Protein AF-A0A3S0EEJ9-F1 (afdb_monomer_lite)

pLDDT: mean 96.56, std 3.71, range [78.12, 98.31]

Radius of gyration: 13.32 Å; chains: 1; bounding box: 15×26×35 Å

Sequence (42 aa):
IYRTRDQARADVFDYIERFYNPRRRHSTIGYLSPMEFEARAG

Structure (mmCIF, N/CA/C/O backbone):
data_AF-A0A3S0EEJ9-F1
#
_entry.id   AF-A0A3S0EEJ9-F1
#
loop_
_atom_site.group_PDB
_atom_site.id
_atom_site.type_symbol
_atom_site.label_atom_id
_atom_site.label_alt_id
_atom_site.label_comp_id
_atom_site.label_asym_id
_atom_site.label_entity_id
_atom_site.label_seq_id
_atom_site.pdbx_PDB_ins_code
_atom_site.Cartn_x
_atom_site.Cartn_y
_atom_site.Cartn_z
_atom_site.occupancy
_atom_site.B_iso_or_equiv
_atom_site.auth_seq_id
_atom_site.auth_comp_id
_atom_site.auth_asym_id
_atom_site.auth_atom_id
_atom_site.pdbx_PDB_model_num
ATOM 1 N N . ILE A 1 1 ? -4.109 -11.988 -15.884 1.00 84.00 1 ILE A N 1
ATOM 2 C CA . ILE A 1 1 ? -2.760 -12.604 -15.805 1.00 84.00 1 ILE A CA 1
ATOM 3 C C . ILE A 1 1 ? -1.770 -11.605 -16.391 1.00 84.00 1 ILE A C 1
ATOM 5 O O . ILE A 1 1 ? -2.030 -11.114 -17.486 1.00 84.00 1 ILE A O 1
ATOM 9 N N . TYR A 1 2 ? -0.704 -11.259 -15.664 1.00 94.75 2 TYR A N 1
ATOM 10 C CA . TYR A 1 2 ? 0.335 -10.342 -16.151 1.00 94.75 2 TYR A CA 1
ATOM 11 C C . TYR A 1 2 ? 1.187 -11.002 -17.233 1.00 94.75 2 TYR A C 1
ATOM 13 O O . TYR A 1 2 ? 1.526 -12.178 -17.111 1.00 94.75 2 TYR A O 1
ATOM 21 N N . ARG A 1 3 ? 1.539 -10.250 -18.283 1.00 94.94 3 ARG A N 1
ATOM 22 C CA . ARG A 1 3 ? 2.369 -10.770 -19.386 1.00 94.94 3 ARG A CA 1
ATOM 23 C C . ARG A 1 3 ? 3.856 -10.667 -19.077 1.00 94.94 3 ARG A C 1
ATOM 25 O O . ARG A 1 3 ? 4.640 -11.469 -19.568 1.00 94.94 3 ARG A O 1
ATOM 32 N N . THR A 1 4 ? 4.240 -9.691 -18.258 1.00 98.06 4 THR A N 1
ATOM 33 C CA . THR A 1 4 ? 5.621 -9.485 -17.822 1.00 98.06 4 THR A CA 1
ATOM 34 C C . THR A 1 4 ? 5.672 -9.154 -16.336 1.00 98.06 4 THR A C 1
ATOM 36 O O . THR A 1 4 ? 4.707 -8.669 -15.739 1.00 98.06 4 THR A O 1
ATOM 39 N N . ARG A 1 5 ? 6.836 -9.394 -15.730 1.00 97.62 5 ARG A N 1
ATOM 40 C CA . ARG A 1 5 ? 7.105 -9.025 -14.337 1.00 97.62 5 ARG A CA 1
ATOM 41 C C . ARG A 1 5 ? 7.033 -7.513 -14.115 1.00 97.62 5 ARG A C 1
ATOM 43 O O . ARG A 1 5 ? 6.645 -7.087 -13.033 1.00 97.62 5 ARG A O 1
ATOM 50 N N . ASP A 1 6 ? 7.368 -6.715 -15.123 1.00 98.25 6 ASP A N 1
ATOM 51 C CA . ASP A 1 6 ? 7.327 -5.257 -15.009 1.00 98.25 6 ASP A CA 1
ATOM 52 C C . ASP A 1 6 ? 5.897 -4.716 -14.997 1.00 98.25 6 ASP A C 1
ATOM 54 O O . ASP A 1 6 ? 5.619 -3.801 -14.231 1.00 98.25 6 ASP A O 1
ATOM 58 N N . GLN A 1 7 ? 4.962 -5.340 -15.727 1.00 98.00 7 GLN A N 1
ATOM 59 C CA . GLN A 1 7 ? 3.536 -5.017 -15.590 1.00 98.00 7 GLN A CA 1
ATOM 60 C C . GLN A 1 7 ? 3.032 -5.287 -14.170 1.00 98.00 7 GLN A C 1
ATOM 62 O O . GLN A 1 7 ? 2.405 -4.429 -13.565 1.00 98.00 7 GLN A O 1
ATOM 67 N N . ALA A 1 8 ? 3.363 -6.452 -13.605 1.00 97.88 8 ALA A N 1
ATOM 68 C CA . ALA A 1 8 ? 2.966 -6.778 -12.236 1.00 97.88 8 ALA A CA 1
ATOM 69 C C . ALA A 1 8 ? 3.551 -5.788 -11.213 1.00 97.88 8 ALA A C 1
ATOM 71 O O . ALA A 1 8 ? 2.881 -5.402 -10.260 1.00 97.88 8 ALA A O 1
ATOM 72 N N . ARG A 1 9 ? 4.807 -5.367 -11.409 1.00 98.12 9 ARG A N 1
ATOM 73 C CA . ARG A 1 9 ? 5.467 -4.373 -10.552 1.00 98.12 9 ARG A CA 1
ATOM 74 C C . ARG A 1 9 ? 4.822 -3.000 -10.650 1.00 98.12 9 ARG A C 1
ATOM 76 O O . ARG A 1 9 ? 4.651 -2.372 -9.613 1.00 98.12 9 ARG A O 1
ATOM 83 N N . ALA A 1 10 ? 4.488 -2.553 -11.859 1.00 97.88 10 ALA A N 1
ATOM 84 C CA . ALA A 1 10 ? 3.836 -1.268 -12.074 1.00 97.88 10 ALA A CA 1
ATOM 85 C C . ALA A 1 10 ? 2.493 -1.212 -11.336 1.00 97.88 10 ALA A C 1
ATOM 87 O O . ALA A 1 10 ? 2.262 -0.277 -10.580 1.00 97.88 10 ALA A O 1
ATOM 88 N N . ASP A 1 11 ? 1.672 -2.257 -11.456 1.00 97.88 11 ASP A N 1
ATOM 89 C CA . ASP A 1 11 ? 0.367 -2.310 -10.790 1.00 97.88 11 ASP A CA 1
ATOM 90 C C . ASP A 1 11 ? 0.496 -2.361 -9.257 1.00 97.88 11 ASP A C 1
ATOM 92 O O . ASP A 1 11 ? -0.261 -1.700 -8.544 1.00 97.88 11 ASP A O 1
ATOM 96 N N . VAL A 1 12 ? 1.478 -3.102 -8.726 1.00 97.81 12 VAL A N 1
ATOM 97 C CA . VAL A 1 12 ? 1.760 -3.123 -7.278 1.00 97.81 12 VAL A CA 1
ATOM 98 C C . VAL A 1 12 ? 2.250 -1.761 -6.789 1.00 97.81 12 VAL A C 1
ATOM 100 O O . VAL A 1 12 ? 1.808 -1.301 -5.739 1.00 97.81 12 VAL A O 1
ATOM 103 N N . PHE A 1 13 ? 3.136 -1.107 -7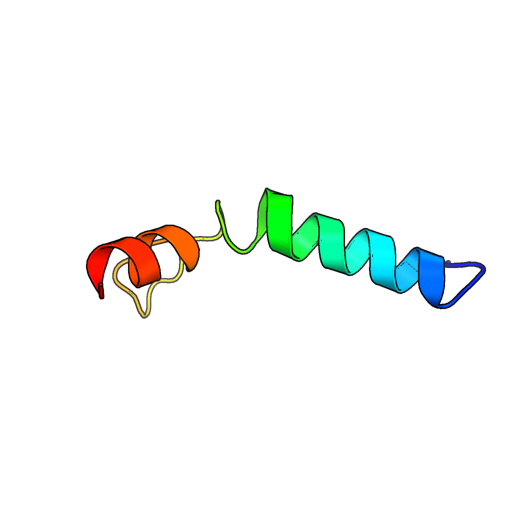.541 1.00 98.12 13 PHE A N 1
ATOM 104 C CA . PHE A 1 13 ? 3.619 0.230 -7.211 1.00 98.12 13 PHE A CA 1
ATOM 105 C C . PHE A 1 13 ? 2.472 1.245 -7.200 1.00 98.12 13 PHE A C 1
ATOM 107 O O . PHE A 1 13 ? 2.296 1.958 -6.215 1.00 98.12 13 PHE A O 1
ATOM 114 N N . ASP A 1 14 ? 1.636 1.249 -8.240 1.00 98.19 14 ASP A N 1
ATOM 115 C CA . ASP A 1 14 ? 0.466 2.125 -8.325 1.00 98.19 14 ASP A CA 1
ATOM 116 C C . ASP A 1 14 ? -0.501 1.882 -7.160 1.00 98.19 14 ASP A C 1
ATOM 118 O O . ASP A 1 14 ? -1.015 2.836 -6.573 1.00 98.19 14 ASP A O 1
ATOM 122 N N . TYR A 1 15 ? -0.717 0.623 -6.772 1.00 98.12 15 TYR A N 1
ATOM 123 C CA . TYR A 1 15 ? -1.515 0.297 -5.592 1.00 98.12 15 TYR A CA 1
ATOM 124 C C . TYR A 1 15 ? -0.903 0.862 -4.303 1.00 98.12 15 TYR A C 1
ATOM 126 O O 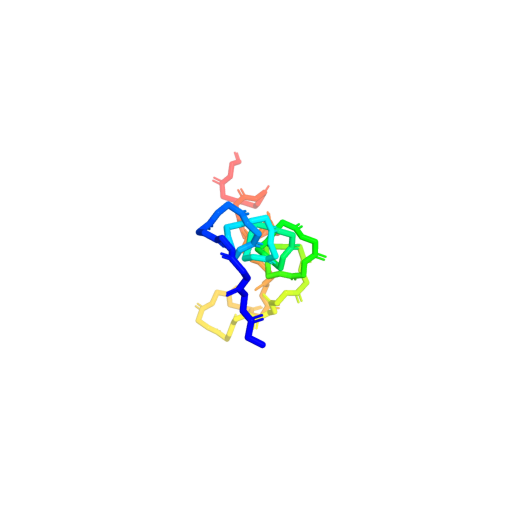. TYR A 1 15 ? -1.619 1.473 -3.503 1.00 98.12 15 TYR A O 1
ATOM 134 N N . ILE A 1 16 ? 0.404 0.676 -4.097 1.00 98.31 16 ILE A N 1
ATOM 135 C CA . ILE A 1 16 ? 1.099 1.138 -2.891 1.00 98.31 16 ILE A CA 1
ATOM 136 C C . ILE A 1 16 ? 1.038 2.666 -2.789 1.00 98.31 16 ILE A C 1
ATOM 138 O O . ILE A 1 16 ? 0.578 3.193 -1.775 1.00 98.31 16 ILE A O 1
ATOM 142 N N . GLU A 1 17 ? 1.418 3.375 -3.849 1.00 97.81 17 GLU A N 1
ATOM 143 C CA . GLU A 1 17 ? 1.558 4.834 -3.825 1.00 97.81 17 GLU A CA 1
ATOM 144 C C . GLU A 1 17 ? 0.223 5.575 -3.889 1.00 97.81 17 GLU A C 1
ATOM 146 O O . GLU A 1 17 ? 0.054 6.613 -3.254 1.00 97.81 17 GLU A O 1
ATOM 151 N N . ARG A 1 18 ? -0.756 5.065 -4.646 1.00 96.81 18 ARG A N 1
ATOM 152 C CA . ARG A 1 18 ? -2.015 5.798 -4.884 1.00 96.81 18 ARG A CA 1
ATOM 153 C C . ARG A 1 18 ? -3.132 5.400 -3.934 1.00 96.81 18 ARG A C 1
ATOM 155 O O . ARG A 1 18 ? -4.094 6.156 -3.771 1.00 96.81 18 ARG A O 1
ATOM 162 N N . PHE A 1 19 ? -3.039 4.217 -3.329 1.00 96.62 19 PHE A N 1
ATOM 163 C CA . PHE A 1 19 ? -4.076 3.707 -2.440 1.00 96.62 19 PHE A CA 1
ATOM 164 C C . PHE A 1 19 ? -3.542 3.342 -1.060 1.00 96.62 19 PHE A C 1
ATOM 166 O O . PHE A 1 19 ? -4.058 3.855 -0.070 1.00 96.62 19 PHE A O 1
ATOM 173 N N . TYR A 1 20 ? -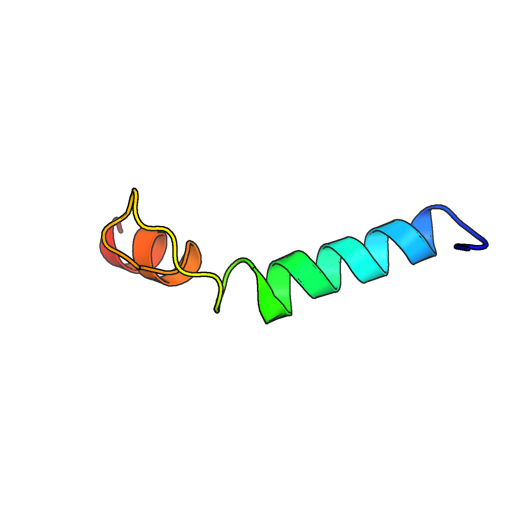2.531 2.481 -0.967 1.00 98.31 20 TYR A N 1
ATOM 174 C CA . TYR A 1 20 ? -2.106 1.954 0.326 1.00 98.31 20 TYR A CA 1
ATOM 175 C C . TYR A 1 20 ? -1.537 3.057 1.229 1.00 98.31 20 TYR A C 1
ATOM 177 O O . TYR A 1 20 ? -2.154 3.403 2.235 1.00 98.31 20 TYR A O 1
ATOM 185 N N . ASN A 1 21 ? -0.428 3.676 0.828 1.00 98.12 21 ASN A N 1
ATOM 186 C CA . ASN A 1 21 ? 0.271 4.685 1.619 1.00 98.12 21 ASN A CA 1
ATOM 187 C C .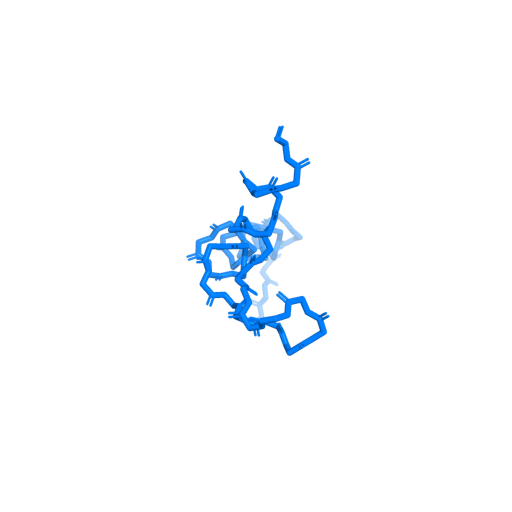 ASN A 1 21 ? -0.599 5.911 1.966 1.00 98.12 21 ASN A C 1
ATOM 189 O O . ASN A 1 21 ? -0.592 6.295 3.135 1.00 98.12 21 ASN A O 1
ATOM 193 N N . PRO A 1 22 ? -1.371 6.518 1.035 1.00 97.62 22 PRO A N 1
ATOM 194 C CA . PRO A 1 22 ? -2.148 7.724 1.344 1.00 97.62 22 PRO A CA 1
ATOM 195 C C . PRO A 1 22 ? -3.555 7.474 1.902 1.00 97.62 22 PRO A C 1
ATOM 197 O O . PRO A 1 22 ? -4.158 8.405 2.431 1.00 97.62 22 PRO A O 1
ATOM 200 N N . ARG A 1 23 ? -4.151 6.281 1.725 1.00 96.81 23 ARG A N 1
ATOM 201 C CA . ARG A 1 23 ? -5.583 6.066 2.042 1.00 96.81 23 ARG A CA 1
ATOM 202 C C . ARG A 1 23 ? -5.854 4.899 2.982 1.00 96.81 23 ARG A C 1
ATOM 204 O O . ARG A 1 23 ? -6.860 4.932 3.696 1.00 96.81 23 ARG A O 1
ATOM 211 N N . ARG A 1 24 ? -5.031 3.845 2.991 1.00 97.50 24 ARG A N 1
ATOM 212 C CA . ARG A 1 24 ? -5.315 2.656 3.807 1.00 97.50 24 ARG A CA 1
ATOM 213 C C . ARG A 1 24 ? -5.083 2.966 5.280 1.00 97.50 24 ARG A C 1
ATOM 215 O O . ARG A 1 24 ? -3.955 3.077 5.724 1.00 97.50 24 ARG A O 1
ATOM 222 N N . ARG A 1 25 ? -6.159 3.032 6.062 1.00 97.75 25 ARG A N 1
ATOM 223 C CA . ARG A 1 25 ? -6.072 3.218 7.517 1.00 97.75 25 ARG A CA 1
ATOM 224 C C . ARG A 1 25 ? -5.756 1.918 8.246 1.00 97.75 25 ARG A C 1
ATOM 226 O O . A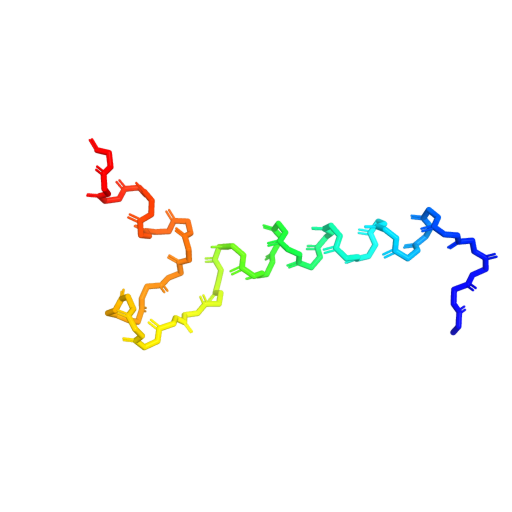RG A 1 25 ? -6.336 0.876 7.920 1.00 97.75 25 ARG A O 1
ATOM 233 N N . HIS A 1 26 ? -4.909 2.011 9.267 1.00 97.75 26 HIS A N 1
ATOM 234 C CA . HIS A 1 26 ? -4.487 0.887 10.104 1.00 97.75 26 HIS A CA 1
ATOM 235 C C . HIS A 1 26 ? -4.841 1.128 11.576 1.00 97.75 26 HIS A C 1
ATOM 237 O O . HIS A 1 26 ? -4.470 2.146 12.157 1.00 97.75 26 HIS A O 1
ATOM 243 N N . SER A 1 27 ? -5.537 0.177 12.205 1.00 97.69 27 SER A N 1
ATOM 244 C CA . SER A 1 27 ? -5.966 0.286 13.609 1.00 97.69 27 SER A CA 1
ATOM 245 C C . SER A 1 27 ? -4.790 0.373 14.585 1.00 97.69 27 SER A C 1
ATOM 247 O O . SER A 1 27 ? -4.868 1.105 15.566 1.00 97.69 27 SER A O 1
ATOM 249 N N . THR A 1 28 ? -3.680 -0.307 14.288 1.00 97.12 28 THR A N 1
ATOM 250 C CA . THR A 1 28 ? -2.463 -0.317 15.117 1.00 97.12 28 THR A CA 1
ATOM 251 C C . THR A 1 28 ? -1.801 1.058 15.242 1.00 97.12 28 THR A C 1
ATOM 253 O O . THR A 1 28 ? -1.171 1.330 16.255 1.00 97.12 28 THR A O 1
ATOM 256 N N . ILE A 1 29 ? -1.976 1.941 14.253 1.00 96.19 29 ILE A N 1
ATOM 257 C CA . ILE A 1 29 ? -1.413 3.305 14.236 1.00 96.19 29 ILE A CA 1
ATOM 258 C C . ILE A 1 29 ? -2.506 4.371 14.382 1.00 96.19 29 ILE A C 1
ATOM 260 O O . ILE A 1 29 ? -2.457 5.431 13.766 1.00 96.19 29 ILE A O 1
ATOM 264 N N . GLY A 1 30 ? -3.541 4.074 15.173 1.00 96.81 30 GLY A N 1
ATOM 265 C CA . GLY A 1 30 ? -4.586 5.047 15.502 1.00 96.81 30 GLY A CA 1
ATOM 266 C C . GLY A 1 30 ? -5.515 5.383 14.335 1.00 96.81 30 GLY A C 1
ATOM 267 O O . GLY A 1 30 ? -6.020 6.498 14.254 1.00 96.81 30 GLY A O 1
ATOM 268 N N . TYR A 1 31 ? -5.741 4.427 13.428 1.00 97.31 31 TYR A N 1
ATOM 269 C CA . TYR A 1 31 ? -6.549 4.610 12.216 1.00 97.31 31 TYR A CA 1
ATOM 270 C C . TYR A 1 31 ? -6.012 5.685 11.264 1.00 97.31 31 TYR A C 1
ATOM 272 O O . TYR A 1 31 ? -6.775 6.283 10.504 1.00 97.31 31 TYR A O 1
ATOM 280 N N . LEU A 1 32 ? -4.698 5.885 11.259 1.00 97.56 32 LEU A N 1
ATOM 281 C CA . LEU A 1 32 ? -4.007 6.709 10.275 1.00 97.56 32 LEU A CA 1
ATOM 282 C C . LEU A 1 32 ? -3.593 5.875 9.067 1.00 97.56 32 LEU A C 1
ATOM 284 O O . LEU A 1 32 ? -3.429 4.650 9.166 1.00 97.56 32 LEU A O 1
ATOM 288 N N . SER A 1 33 ? -3.455 6.535 7.919 1.00 98.00 33 SER A N 1
ATOM 289 C CA . SER A 1 33 ? -2.697 5.964 6.807 1.00 98.00 33 SER A CA 1
ATOM 290 C C . SER A 1 33 ? -1.194 5.967 7.114 1.00 98.00 33 SER A C 1
ATOM 292 O O . SER A 1 33 ? -0.752 6.772 7.939 1.00 98.00 33 SER A O 1
ATOM 294 N N . PRO A 1 34 ? -0.393 5.095 6.471 1.00 98.06 34 PRO A N 1
ATOM 295 C CA . PRO A 1 34 ? 1.056 5.093 6.652 1.00 98.06 34 PRO A CA 1
ATOM 296 C C . PRO A 1 34 ? 1.670 6.476 6.424 1.00 98.06 34 PRO A C 1
ATOM 298 O O . PRO A 1 34 ? 2.444 6.949 7.246 1.00 98.06 34 PRO A O 1
ATOM 301 N N . MET A 1 35 ? 1.252 7.170 5.364 1.00 97.88 35 MET A N 1
ATOM 302 C CA . MET A 1 35 ? 1.764 8.501 5.040 1.00 97.88 35 MET A CA 1
ATOM 303 C C . MET A 1 35 ? 1.402 9.546 6.106 1.00 97.88 35 MET A C 1
ATOM 305 O O . MET A 1 35 ? 2.245 10.354 6.481 1.00 97.88 35 MET A O 1
ATOM 309 N N . GLU A 1 36 ? 0.171 9.523 6.629 1.00 98.19 36 GLU A N 1
ATOM 310 C CA . GLU A 1 36 ? -0.238 10.413 7.728 1.00 98.19 36 GLU A CA 1
ATOM 311 C C . GLU A 1 36 ? 0.504 10.113 9.032 1.00 98.19 36 GLU A C 1
ATOM 313 O O . GLU A 1 36 ? 0.743 11.025 9.820 1.00 98.19 36 GLU A O 1
ATOM 318 N N . PHE A 1 37 ? 0.822 8.845 9.287 1.00 97.75 37 PHE A N 1
ATOM 319 C CA . PHE A 1 37 ? 1.575 8.447 10.468 1.00 97.75 37 PHE A CA 1
ATOM 320 C C . PHE A 1 37 ? 3.018 8.954 10.402 1.0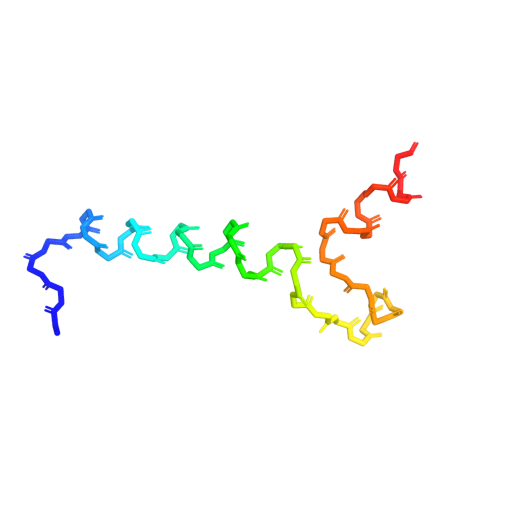0 97.75 37 PHE A C 1
ATOM 322 O O . PHE A 1 37 ? 3.448 9.640 11.327 1.00 97.75 37 PHE A O 1
ATOM 329 N N . GLU A 1 38 ? 3.721 8.714 9.291 1.00 96.94 38 GLU A N 1
ATOM 330 C CA . GLU A 1 38 ? 5.086 9.219 9.078 1.00 96.94 38 GLU A CA 1
ATOM 331 C C . GLU A 1 38 ? 5.140 10.755 9.157 1.00 96.94 38 GLU A C 1
ATOM 333 O O . GLU A 1 38 ? 6.011 11.314 9.817 1.00 96.94 38 GLU A O 1
ATOM 338 N N . ALA A 1 39 ? 4.155 11.453 8.578 1.00 96.88 39 ALA A N 1
ATOM 339 C CA . ALA A 1 39 ? 4.075 12.916 8.626 1.00 96.88 39 ALA A CA 1
ATOM 340 C C . ALA A 1 39 ? 3.877 13.498 10.039 1.00 96.88 39 ALA A C 1
ATOM 342 O O . ALA A 1 39 ? 4.123 14.682 10.241 1.00 96.88 39 ALA A O 1
ATOM 343 N N . ARG A 1 40 ? 3.393 12.700 11.001 1.00 95.88 40 ARG A N 1
ATOM 344 C CA . ARG A 1 40 ? 3.252 13.098 12.415 1.00 95.88 40 ARG A CA 1
ATOM 345 C C . ARG A 1 40 ? 4.433 12.662 13.280 1.00 95.88 40 ARG A C 1
ATOM 347 O O . ARG A 1 40 ? 4.539 13.127 14.411 1.00 95.88 40 ARG A O 1
ATOM 354 N N . ALA A 1 41 ? 5.223 11.706 12.799 1.00 92.12 41 ALA A N 1
ATOM 355 C CA . ALA A 1 41 ? 6.392 11.184 13.495 1.00 92.12 41 ALA A CA 1
ATOM 356 C C . ALA A 1 41 ? 7.652 12.029 13.242 1.00 92.12 41 ALA A C 1
ATOM 358 O O . ALA A 1 41 ? 8.573 11.979 14.057 1.00 92.12 41 ALA A O 1
ATOM 359 N N . GLY A 1 42 ? 7.686 12.777 12.132 1.00 78.12 42 GLY A N 1
ATOM 360 C CA . GLY A 1 42 ? 8.674 13.829 11.863 1.00 78.12 42 GLY A CA 1
ATOM 361 C C . GLY A 1 42 ? 8.331 15.142 12.551 1.00 78.12 42 GLY A C 1
ATOM 362 O O . GLY A 1 42 ? 9.290 15.823 12.974 1.00 78.12 42 GLY A O 1
#

Secondary structure (DSSP, 8-state):
--SSHHHHHHHHHHHIIIIIHHH--BGGGTTB-HHHHHHHH-

Foldseek 3Di:
DDPDPVVVVVVVVCCCVVDQQCPQFDVVQVRHHVVVSVVVVD